Protein AF-A0A974AB78-F1 (afdb_monomer_lite)

Structure (mmCIF, N/CA/C/O backbone):
data_AF-A0A974AB78-F1
#
_entry.id   AF-A0A974AB78-F1
#
loop_
_atom_site.group_PDB
_atom_site.id
_atom_site.type_symbol
_atom_site.label_atom_id
_atom_site.label_alt_id
_atom_site.label_comp_id
_atom_site.label_asym_id
_atom_site.label_entity_id
_atom_site.label_seq_id
_atom_site.pdbx_PDB_ins_code
_atom_site.Cartn_x
_atom_site.Cartn_y
_atom_site.Cartn_z
_atom_site.occupancy
_atom_site.B_iso_or_equiv
_atom_site.auth_seq_id
_atom_site.auth_comp_id
_atom_site.auth_asym_id
_atom_site.auth_atom_id
_atom_site.pdbx_PDB_model_num
ATOM 1 N N . MET A 1 1 ? 58.016 -3.115 -44.205 1.00 43.88 1 MET A N 1
ATOM 2 C CA . MET A 1 1 ? 57.189 -1.886 -44.208 1.00 43.88 1 MET A CA 1
ATOM 3 C C . MET A 1 1 ? 56.215 -1.928 -45.368 1.00 43.88 1 MET A C 1
ATOM 5 O O . MET A 1 1 ? 56.676 -1.992 -46.500 1.00 43.88 1 MET A O 1
ATOM 9 N N . LYS A 1 2 ? 54.913 -1.890 -45.059 1.00 34.88 2 LYS A N 1
ATOM 10 C CA . LYS A 1 2 ? 53.813 -1.195 -45.766 1.00 34.88 2 LYS A CA 1
ATOM 11 C C . LYS A 1 2 ? 52.501 -1.907 -45.426 1.00 34.88 2 LYS A C 1
ATOM 13 O O . LYS A 1 2 ? 52.046 -2.805 -46.124 1.00 34.88 2 LYS A O 1
ATOM 18 N N . ILE A 1 3 ? 51.963 -1.498 -44.279 1.00 48.38 3 ILE A N 1
ATOM 19 C CA . ILE A 1 3 ? 50.625 -1.806 -43.778 1.00 48.38 3 ILE A CA 1
ATOM 20 C C . ILE A 1 3 ? 49.627 -1.221 -44.784 1.00 48.38 3 ILE A C 1
ATOM 22 O O . ILE A 1 3 ? 49.627 -0.011 -45.011 1.00 48.38 3 ILE A O 1
ATOM 26 N N . LYS A 1 4 ? 48.816 -2.069 -45.424 1.00 42.75 4 LYS A N 1
ATOM 27 C CA . LYS A 1 4 ? 47.656 -1.618 -46.200 1.00 42.75 4 LYS A CA 1
ATOM 28 C C . LYS A 1 4 ? 46.505 -1.429 -45.219 1.00 42.75 4 LYS A C 1
ATOM 30 O O . LYS A 1 4 ? 46.136 -2.358 -44.508 1.00 42.75 4 LYS A O 1
ATOM 35 N N . ALA A 1 5 ? 46.056 -0.183 -45.140 1.00 47.97 5 ALA A N 1
ATOM 36 C CA . ALA A 1 5 ? 45.107 0.321 -44.169 1.00 47.97 5 ALA A CA 1
ATOM 37 C C . ALA A 1 5 ? 43.806 -0.491 -44.145 1.00 47.97 5 ALA A C 1
ATOM 39 O O . ALA A 1 5 ? 43.246 -0.857 -45.177 1.00 47.97 5 ALA A O 1
ATOM 40 N N . ILE A 1 6 ? 43.373 -0.744 -42.916 1.00 53.28 6 ILE A N 1
ATOM 41 C CA . ILE A 1 6 ? 42.135 -1.394 -42.514 1.00 53.28 6 ILE A CA 1
ATOM 42 C C . ILE A 1 6 ? 40.941 -0.621 -43.091 1.00 53.28 6 ILE A C 1
ATOM 44 O O . ILE A 1 6 ? 40.733 0.553 -42.792 1.00 53.28 6 ILE A O 1
ATOM 48 N N . LEU A 1 7 ? 40.158 -1.314 -43.917 1.00 52.09 7 LEU A N 1
ATOM 49 C CA . LEU A 1 7 ? 38.750 -1.016 -44.152 1.00 52.09 7 LEU A CA 1
ATOM 50 C C . LEU A 1 7 ? 38.000 -1.225 -42.831 1.00 52.09 7 LEU A C 1
ATOM 52 O O . LEU A 1 7 ? 38.082 -2.305 -42.262 1.00 52.09 7 LEU A O 1
ATOM 56 N N . VAL A 1 8 ? 37.304 -0.206 -42.339 1.00 54.50 8 VAL A N 1
ATOM 57 C CA . VAL A 1 8 ? 35.833 -0.145 -42.274 1.00 54.50 8 VAL A CA 1
ATOM 58 C C . VAL A 1 8 ? 35.491 1.225 -41.693 1.00 54.50 8 VAL A C 1
ATOM 60 O O . VAL A 1 8 ? 35.788 1.553 -40.547 1.00 54.50 8 VAL A O 1
ATOM 63 N N . ALA A 1 9 ? 34.897 2.040 -42.554 1.00 53.25 9 ALA A N 1
ATOM 64 C CA . ALA A 1 9 ? 34.279 3.297 -42.210 1.00 53.25 9 ALA A CA 1
ATOM 65 C C . ALA A 1 9 ? 33.002 3.054 -41.393 1.00 53.25 9 ALA A C 1
ATOM 67 O O . ALA A 1 9 ? 32.231 2.151 -41.696 1.00 53.25 9 ALA A O 1
ATOM 68 N N . GLY A 1 10 ? 32.787 3.920 -40.403 1.00 54.31 10 GLY A N 1
ATOM 69 C CA . GLY A 1 10 ? 31.484 4.493 -40.077 1.00 54.31 10 GLY A CA 1
ATOM 70 C C . GLY A 1 10 ? 30.306 3.538 -39.910 1.00 54.31 10 GLY A C 1
ATOM 71 O O . GLY A 1 10 ? 29.493 3.379 -40.811 1.00 54.31 10 GLY A O 1
ATOM 72 N N . ALA A 1 11 ? 30.110 3.076 -38.682 1.00 53.69 11 ALA A N 1
ATOM 73 C CA . ALA A 1 11 ? 28.771 2.959 -38.127 1.00 53.69 11 ALA A CA 1
ATOM 74 C C . ALA A 1 11 ? 28.836 3.402 -36.662 1.00 53.69 11 ALA A C 1
ATOM 76 O O . ALA A 1 11 ? 28.973 2.587 -35.753 1.00 53.69 11 ALA A O 1
ATOM 77 N N . MET A 1 12 ? 28.759 4.719 -36.425 1.00 54.50 12 MET A N 1
ATOM 78 C CA . MET A 1 12 ? 28.177 5.189 -35.169 1.00 54.50 12 MET A CA 1
ATOM 79 C C . MET A 1 12 ? 26.733 4.703 -35.201 1.00 54.50 12 MET A C 1
ATOM 81 O O . MET A 1 12 ? 25.877 5.316 -35.835 1.00 54.50 12 MET A O 1
ATOM 85 N N . ALA A 1 13 ? 26.492 3.541 -34.602 1.00 59.66 13 ALA A N 1
ATOM 86 C CA . ALA A 1 13 ? 25.153 3.081 -34.317 1.00 59.66 13 ALA A CA 1
ATOM 87 C C . ALA A 1 13 ? 24.539 4.123 -33.381 1.00 59.66 13 ALA A C 1
ATOM 89 O O . ALA A 1 13 ? 24.819 4.144 -32.183 1.00 59.66 13 ALA A O 1
ATOM 90 N N . ILE A 1 14 ? 23.736 5.024 -33.944 1.00 64.38 14 ILE A N 1
ATOM 91 C CA . ILE A 1 14 ? 22.792 5.836 -33.186 1.00 64.38 14 ILE A CA 1
ATOM 92 C C . ILE A 1 14 ? 21.714 4.852 -32.730 1.00 64.38 14 ILE A C 1
ATOM 94 O O . ILE A 1 14 ? 20.643 4.748 -33.321 1.00 64.38 14 ILE A O 1
ATOM 98 N N . ALA A 1 15 ? 22.048 4.032 -31.735 1.00 65.12 15 ALA A N 1
ATOM 99 C CA . ALA A 1 15 ? 21.042 3.297 -31.005 1.00 65.12 15 ALA A CA 1
ATOM 100 C C . ALA A 1 15 ? 20.167 4.362 -30.334 1.00 65.12 15 ALA A C 1
ATOM 102 O O . ALA A 1 15 ? 20.719 5.249 -29.671 1.00 65.12 15 ALA A O 1
ATOM 103 N N . PRO A 1 16 ? 18.835 4.339 -30.505 1.00 62.91 16 PRO A N 1
ATOM 104 C CA . PRO A 1 16 ? 17.993 5.143 -29.647 1.00 62.91 16 PRO A CA 1
ATOM 105 C C . PRO A 1 16 ? 18.307 4.679 -28.227 1.00 62.91 16 PRO A C 1
ATOM 107 O O . PRO A 1 16 ? 18.073 3.522 -27.878 1.00 62.91 16 PRO A O 1
ATOM 110 N N . VAL A 1 17 ? 18.900 5.563 -27.424 1.00 63.84 17 VAL A N 1
ATOM 111 C CA . VAL A 1 17 ? 18.933 5.388 -25.977 1.00 63.84 17 VAL A CA 1
ATOM 112 C C . VAL A 1 17 ? 17.474 5.512 -25.563 1.00 63.84 17 VAL A C 1
ATOM 114 O O . VAL A 1 17 ? 16.975 6.607 -25.316 1.00 63.84 17 VAL A O 1
ATOM 117 N N . GLY A 1 18 ? 16.747 4.396 -25.639 1.00 64.12 18 GLY A N 1
ATOM 118 C CA . GLY A 1 18 ? 15.405 4.300 -25.103 1.00 64.12 18 GLY A CA 1
ATOM 119 C C . GLY A 1 18 ? 15.503 4.744 -23.656 1.00 64.12 18 GLY A C 1
ATOM 120 O O . GLY A 1 18 ? 16.347 4.234 -22.917 1.00 64.12 18 GLY A O 1
ATOM 121 N N . ALA A 1 19 ? 14.716 5.752 -23.285 1.00 64.75 19 ALA A N 1
ATOM 122 C CA . ALA A 1 19 ? 14.606 6.153 -21.898 1.00 64.75 19 ALA A CA 1
ATOM 123 C C . ALA A 1 19 ? 14.257 4.894 -21.099 1.00 64.75 19 ALA A C 1
ATOM 125 O O . ALA A 1 19 ? 13.190 4.311 -21.297 1.00 64.75 19 ALA A O 1
ATOM 126 N N . MET A 1 20 ? 15.186 4.437 -20.262 1.00 61.84 20 MET A N 1
ATOM 127 C CA . MET A 1 20 ? 14.890 3.390 -19.298 1.00 61.84 20 MET A CA 1
ATOM 128 C C . MET A 1 20 ? 13.835 3.994 -18.380 1.00 61.84 20 MET A C 1
ATOM 130 O O . MET A 1 20 ? 14.107 4.990 -17.705 1.00 61.84 20 MET A O 1
ATOM 134 N N . ALA A 1 21 ? 12.608 3.478 -18.445 1.00 66.50 21 ALA A N 1
ATOM 135 C CA . ALA A 1 21 ? 11.573 3.869 -17.506 1.00 66.50 21 ALA A CA 1
ATOM 136 C C . ALA A 1 21 ? 12.128 3.598 -16.104 1.00 66.50 21 ALA A C 1
ATOM 138 O O . ALA A 1 21 ? 12.562 2.482 -15.827 1.00 66.50 21 ALA A O 1
ATOM 139 N N . ALA A 1 22 ? 12.205 4.635 -15.269 1.00 71.88 22 ALA A N 1
ATOM 140 C CA . ALA A 1 22 ? 12.602 4.461 -13.881 1.00 71.88 22 ALA A CA 1
ATOM 141 C C . ALA A 1 22 ? 11.636 3.474 -13.214 1.00 71.88 22 ALA A C 1
ATOM 143 O O . ALA A 1 22 ? 10.432 3.538 -13.485 1.00 71.88 22 ALA A O 1
ATOM 144 N N . ASP A 1 23 ? 12.157 2.594 -12.357 1.00 83.31 23 ASP A N 1
ATOM 145 C CA . ASP A 1 23 ? 11.326 1.692 -11.560 1.00 83.31 23 ASP A CA 1
ATOM 146 C C . ASP A 1 23 ? 10.272 2.522 -10.811 1.00 83.31 23 ASP A C 1
ATOM 148 O O . ASP A 1 23 ? 10.597 3.416 -10.024 1.00 83.31 23 ASP A O 1
ATOM 152 N N . LEU A 1 24 ? 8.996 2.280 -11.122 1.00 91.88 24 LEU A N 1
ATOM 153 C CA . LEU A 1 24 ? 7.879 3.022 -10.549 1.00 91.88 24 LEU A CA 1
ATOM 154 C C . LEU A 1 24 ? 7.404 2.307 -9.287 1.00 91.88 24 LEU A C 1
ATOM 156 O O . LEU A 1 24 ? 6.885 1.193 -9.362 1.00 91.88 24 LEU A O 1
ATOM 160 N N . THR A 1 25 ? 7.531 2.976 -8.143 1.00 95.44 25 THR A N 1
ATOM 161 C CA . THR A 1 25 ? 6.995 2.507 -6.860 1.00 95.44 25 THR A CA 1
ATOM 162 C C . THR A 1 25 ? 5.727 3.277 -6.502 1.00 95.44 25 THR A C 1
ATOM 164 O O . THR A 1 25 ? 5.705 4.507 -6.557 1.00 95.44 25 THR A O 1
ATOM 167 N N . ILE A 1 26 ? 4.673 2.564 -6.099 1.00 95.38 26 ILE A N 1
ATOM 168 C CA . ILE A 1 26 ? 3.405 3.145 -5.635 1.00 95.38 26 ILE A CA 1
ATOM 169 C C . ILE A 1 26 ? 3.091 2.623 -4.233 1.00 95.38 26 ILE A C 1
ATOM 171 O O . ILE A 1 26 ? 3.145 1.421 -3.994 1.00 95.38 26 ILE A O 1
ATOM 175 N N . GLY A 1 27 ? 2.728 3.521 -3.316 1.00 95.31 27 GLY A N 1
ATOM 176 C CA . GLY A 1 27 ? 2.172 3.169 -2.007 1.00 95.31 27 GLY A CA 1
ATOM 177 C C . GLY A 1 27 ? 0.645 3.137 -2.037 1.00 95.31 27 GLY A C 1
ATOM 178 O O . GLY A 1 27 ? 0.021 4.048 -2.580 1.00 95.31 27 GLY A O 1
ATOM 179 N N . PHE A 1 28 ? 0.039 2.106 -1.449 1.00 95.25 28 PHE A N 1
ATOM 180 C CA . PHE A 1 28 ? -1.412 1.962 -1.345 1.00 95.25 28 PHE A CA 1
ATOM 181 C C . PHE A 1 28 ? -1.820 1.492 0.054 1.00 95.25 28 PHE A C 1
ATOM 183 O O . PHE A 1 28 ? -1.553 0.354 0.445 1.00 95.25 28 PHE A O 1
ATOM 190 N N . SER A 1 29 ? -2.486 2.380 0.795 1.00 95.06 29 SER A N 1
ATOM 191 C CA . SER A 1 29 ? -2.954 2.147 2.164 1.00 95.06 29 SER A CA 1
ATOM 192 C C . SER A 1 29 ? -4.468 1.947 2.185 1.00 95.06 29 SER A C 1
ATOM 194 O O . SER A 1 29 ? -5.245 2.906 2.129 1.00 95.06 29 SER A O 1
ATOM 196 N N . GLN A 1 30 ? -4.896 0.688 2.242 1.00 93.62 30 GLN A N 1
ATOM 197 C CA . GLN A 1 30 ? -6.306 0.321 2.228 1.00 93.62 30 GLN A CA 1
ATOM 198 C C . GLN A 1 30 ? -6.911 0.409 3.633 1.00 93.62 30 GLN A C 1
ATOM 200 O O . GLN A 1 30 ? -6.415 -0.220 4.561 1.00 93.62 30 GLN A O 1
ATOM 205 N N . ILE A 1 31 ? -8.039 1.110 3.787 1.00 91.81 31 ILE A N 1
ATOM 206 C CA . ILE A 1 31 ? -8.905 1.026 4.977 1.00 91.81 31 ILE A CA 1
ATOM 207 C C . ILE A 1 31 ? -10.312 0.624 4.558 1.00 91.81 31 ILE A C 1
ATOM 209 O O . ILE A 1 31 ? -10.807 1.062 3.516 1.00 91.81 31 ILE A O 1
ATOM 213 N N . GLY A 1 32 ? -10.995 -0.171 5.375 1.00 83.75 32 GLY A N 1
ATOM 214 C CA . GLY A 1 32 ? -12.296 -0.683 4.973 1.00 83.75 32 GLY A CA 1
ATOM 215 C C . GLY A 1 32 ? -12.138 -1.937 4.120 1.00 83.75 32 GLY A C 1
ATOM 216 O O . GLY A 1 32 ? -11.665 -1.850 2.989 1.00 83.75 32 GLY A O 1
ATOM 217 N N . SER A 1 33 ? -12.577 -3.086 4.614 1.00 77.88 33 SER A N 1
ATOM 218 C CA . SER A 1 33 ? -12.639 -4.352 3.862 1.00 77.88 33 SER A CA 1
ATOM 219 C C . SER A 1 33 ? -14.020 -5.010 3.938 1.00 77.88 33 SER A C 1
ATOM 221 O O . SER A 1 33 ? -14.229 -6.100 3.418 1.00 77.88 33 SER A O 1
ATOM 223 N N . GLU A 1 34 ? -15.000 -4.315 4.518 1.00 84.19 34 GLU A N 1
ATOM 224 C CA . GLU A 1 34 ? -16.374 -4.797 4.671 1.00 84.19 34 GLU A CA 1
ATOM 225 C C . GLU A 1 34 ? -17.185 -4.683 3.375 1.00 84.19 34 GLU A C 1
ATOM 227 O O . GLU A 1 34 ? -18.215 -5.334 3.222 1.00 84.19 34 GLU A O 1
ATOM 232 N N . SER A 1 35 ? -16.741 -3.839 2.438 1.00 86.56 35 SER A N 1
ATOM 233 C CA . SER A 1 35 ? -17.406 -3.641 1.151 1.00 86.56 35 SER A CA 1
ATOM 234 C C . SER A 1 35 ? -16.804 -4.547 0.083 1.00 86.56 35 SER A C 1
ATOM 236 O O . SER A 1 35 ? -15.602 -4.486 -0.184 1.00 86.56 35 SER A O 1
ATOM 238 N N . GLY A 1 36 ? -17.658 -5.306 -0.610 1.00 92.31 36 GLY A N 1
ATOM 239 C CA . GLY A 1 36 ? -17.251 -6.105 -1.769 1.00 92.31 36 GLY A CA 1
ATOM 240 C C . GLY A 1 36 ? -16.604 -5.269 -2.880 1.00 92.31 36 GLY A C 1
ATOM 241 O O . GLY A 1 36 ? -15.701 -5.751 -3.557 1.00 92.31 36 GLY A O 1
ATOM 242 N N . TRP A 1 37 ? -16.988 -3.992 -3.016 1.00 91.56 37 TRP A N 1
ATOM 243 C CA . TRP A 1 37 ? -16.337 -3.074 -3.954 1.00 91.56 37 TRP A CA 1
ATOM 244 C C . TRP A 1 37 ?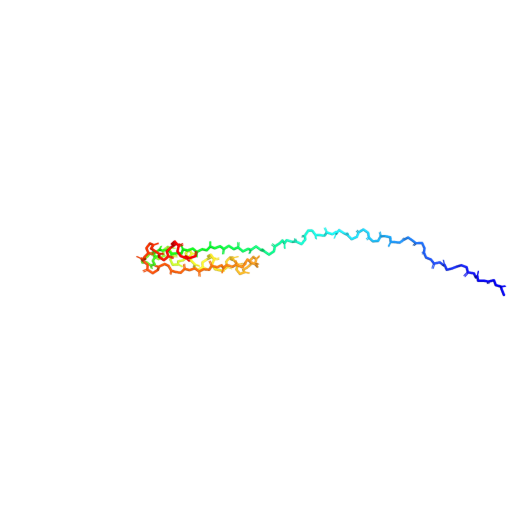 -14.880 -2.791 -3.565 1.00 91.56 37 TRP A C 1
ATOM 246 O O . TRP A 1 37 ? -14.011 -2.833 -4.428 1.00 91.56 37 TRP A O 1
ATOM 256 N N . ARG A 1 38 ? 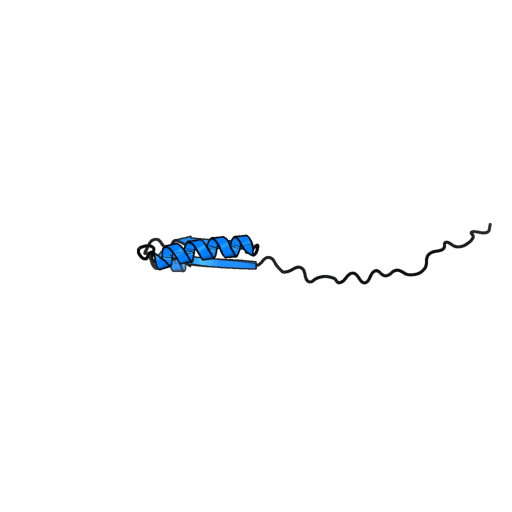-14.588 -2.577 -2.273 1.00 92.12 38 ARG A N 1
ATOM 257 C CA . ARG A 1 38 ? -13.208 -2.353 -1.802 1.00 92.12 38 ARG A CA 1
ATOM 258 C C . ARG A 1 38 ? -12.343 -3.599 -1.945 1.00 92.12 38 ARG A C 1
ATOM 260 O O . ARG A 1 38 ? -11.192 -3.493 -2.350 1.00 92.12 38 ARG A O 1
ATOM 267 N N . ALA A 1 39 ? -12.906 -4.775 -1.670 1.00 90.94 39 ALA A N 1
ATOM 268 C CA . ALA A 1 39 ? -12.202 -6.036 -1.886 1.00 90.94 39 ALA A CA 1
ATOM 269 C C . ALA A 1 39 ? -11.824 -6.221 -3.366 1.00 90.94 39 ALA A C 1
ATOM 271 O O . ALA A 1 39 ? -10.673 -6.522 -3.675 1.00 90.94 39 ALA A O 1
ATOM 272 N N . ALA A 1 40 ? -12.772 -5.974 -4.278 1.00 94.75 40 ALA A N 1
ATOM 273 C CA . ALA A 1 40 ? -12.529 -6.055 -5.715 1.00 94.75 40 ALA A CA 1
ATOM 274 C C . ALA A 1 40 ? -11.507 -5.012 -6.199 1.00 94.75 40 ALA A C 1
ATOM 276 O O . ALA A 1 40 ? -1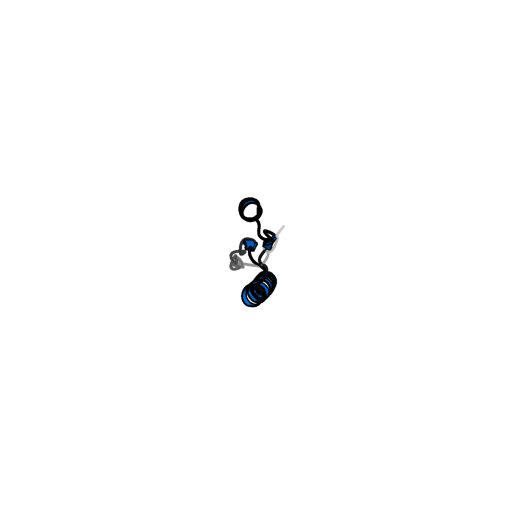0.619 -5.352 -6.978 1.00 94.75 40 ALA A O 1
ATOM 277 N N . GLU A 1 41 ? -11.597 -3.768 -5.721 1.00 95.44 41 GLU A N 1
ATOM 278 C CA . GLU A 1 41 ? -10.646 -2.703 -6.061 1.00 95.44 41 GLU A CA 1
ATOM 279 C C . GLU A 1 41 ? -9.224 -3.070 -5.615 1.00 95.44 41 GLU A C 1
ATOM 281 O O . GLU A 1 41 ? -8.312 -3.047 -6.437 1.00 95.44 41 GLU A O 1
ATOM 286 N N . THR A 1 42 ? -9.046 -3.551 -4.381 1.00 95.44 42 THR A N 1
ATOM 287 C CA . THR A 1 42 ? -7.738 -3.998 -3.883 1.00 95.44 42 THR A CA 1
ATOM 288 C C . THR A 1 42 ? -7.160 -5.130 -4.734 1.00 95.44 42 THR A C 1
ATOM 290 O O . THR A 1 42 ? -5.957 -5.154 -5.010 1.00 95.44 42 THR A O 1
ATOM 293 N N . THR A 1 43 ? -7.997 -6.079 -5.162 1.00 96.00 43 THR A N 1
ATOM 294 C CA . THR A 1 43 ? -7.571 -7.162 -6.055 1.00 96.00 43 THR A CA 1
ATOM 295 C C . THR A 1 43 ? -7.115 -6.624 -7.410 1.00 96.00 43 THR A C 1
ATOM 297 O O . THR A 1 43 ? -6.023 -6.977 -7.855 1.00 96.00 43 THR A O 1
ATOM 300 N N . VAL A 1 44 ? -7.907 -5.757 -8.048 1.00 97.69 44 VAL A N 1
ATOM 301 C CA . VAL A 1 44 ? -7.570 -5.187 -9.363 1.00 97.69 44 VAL A CA 1
ATOM 302 C C . VAL A 1 44 ? -6.322 -4.308 -9.283 1.00 97.69 44 VAL A C 1
ATOM 304 O O . VAL A 1 44 ? -5.469 -4.393 -10.161 1.00 97.69 44 VAL A O 1
ATOM 307 N N . THR A 1 45 ? -6.152 -3.529 -8.215 1.00 97.12 45 THR A N 1
ATOM 308 C CA . THR A 1 45 ? -4.969 -2.683 -8.002 1.00 97.12 45 THR A CA 1
ATOM 309 C C . THR A 1 45 ? -3.685 -3.511 -7.919 1.00 97.12 45 THR A C 1
ATOM 311 O O . THR A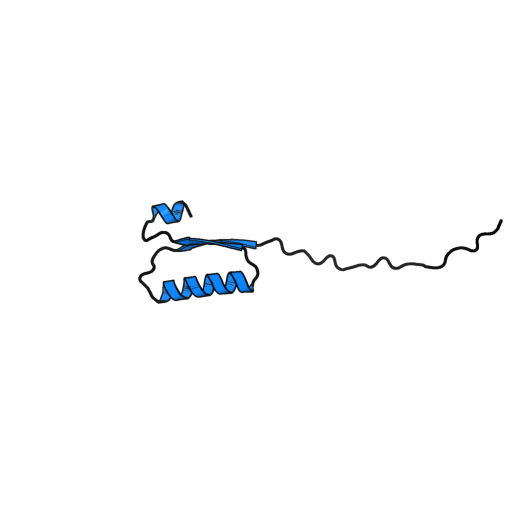 1 45 ? -2.696 -3.180 -8.575 1.00 97.12 45 THR A O 1
ATOM 314 N N . LYS A 1 46 ? -3.702 -4.639 -7.195 1.00 96.94 46 LYS A N 1
ATOM 315 C CA . LYS A 1 46 ? -2.559 -5.571 -7.141 1.00 96.94 46 LYS A CA 1
ATOM 316 C C . LYS A 1 46 ? -2.253 -6.184 -8.511 1.00 96.94 46 LYS A C 1
ATOM 318 O O . LYS A 1 46 ? -1.097 -6.196 -8.924 1.00 96.94 46 LYS A O 1
ATOM 323 N N . GLN A 1 47 ? -3.284 -6.640 -9.224 1.00 98.38 47 GLN A N 1
ATOM 324 C CA . GLN A 1 47 ? -3.140 -7.245 -10.554 1.00 98.38 47 GLN A CA 1
ATOM 325 C C . GLN A 1 47 ? -2.594 -6.256 -11.592 1.00 98.38 47 GLN A C 1
ATOM 327 O O . GLN A 1 47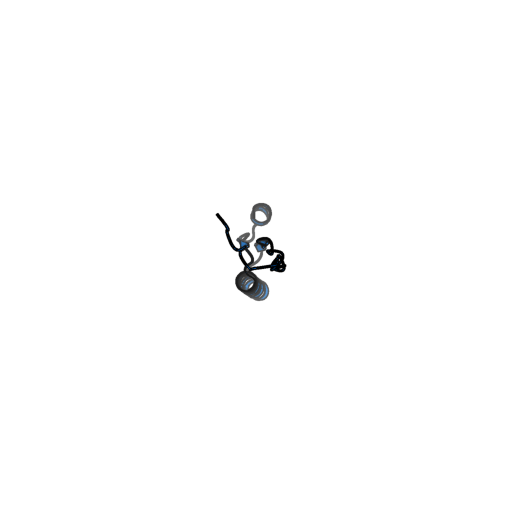 ? -1.729 -6.605 -12.393 1.00 98.38 47 GLN A O 1
ATOM 332 N N . GLU A 1 48 ? -3.080 -5.015 -11.592 1.00 97.75 48 GLU A N 1
ATOM 333 C CA . GLU A 1 48 ? -2.632 -3.997 -12.542 1.00 97.75 48 GLU A CA 1
ATOM 334 C C . GLU A 1 48 ? -1.214 -3.510 -12.241 1.00 97.75 48 GLU A C 1
ATOM 336 O O . GLU A 1 48 ? -0.463 -3.251 -13.181 1.00 97.75 48 GLU A O 1
ATOM 341 N N . ALA A 1 49 ? -0.820 -3.429 -10.967 1.00 96.94 49 ALA A N 1
ATOM 342 C CA . ALA A 1 49 ? 0.561 -3.128 -10.610 1.00 96.94 49 ALA A CA 1
ATOM 343 C C . ALA A 1 49 ? 1.520 -4.208 -11.134 1.00 96.94 49 ALA A C 1
ATOM 345 O O . ALA A 1 49 ? 2.481 -3.880 -11.828 1.00 96.94 49 ALA A O 1
ATOM 346 N N . GLU A 1 50 ? 1.209 -5.486 -10.899 1.00 96.12 50 GLU A N 1
ATOM 347 C CA . GLU A 1 50 ? 1.996 -6.616 -11.406 1.00 96.12 50 GLU A CA 1
ATOM 348 C C . GLU A 1 50 ? 2.094 -6.595 -12.937 1.00 96.12 50 GLU A C 1
ATOM 350 O O . GLU A 1 50 ? 3.189 -6.615 -13.500 1.00 96.12 50 GLU A O 1
ATOM 355 N N . LYS A 1 51 ? 0.956 -6.456 -13.626 1.00 97.12 51 LYS A N 1
ATOM 356 C CA . LYS A 1 51 ? 0.883 -6.406 -15.094 1.00 97.12 51 LYS A CA 1
ATOM 357 C C . LYS A 1 51 ? 1.722 -5.281 -15.703 1.00 97.12 51 LYS A C 1
ATOM 359 O O . LYS A 1 51 ? 2.193 -5.407 -16.832 1.00 97.12 51 LYS A O 1
ATOM 364 N N . ARG A 1 52 ? 1.870 -4.166 -14.986 1.00 95.25 52 ARG A N 1
ATOM 365 C CA . ARG A 1 52 ? 2.613 -2.979 -15.429 1.00 95.25 52 ARG A CA 1
ATOM 366 C C . ARG A 1 52 ? 4.059 -2.959 -14.932 1.00 95.25 52 ARG A C 1
ATOM 368 O O . ARG A 1 52 ? 4.773 -2.021 -15.270 1.00 95.25 52 ARG A O 1
ATOM 375 N N . GLY A 1 53 ? 4.482 -3.954 -14.149 1.00 94.00 53 GLY A N 1
ATOM 376 C CA . GLY A 1 53 ? 5.813 -3.990 -13.541 1.00 94.00 53 GLY A CA 1
ATOM 377 C C . GLY A 1 53 ? 6.039 -2.888 -12.500 1.00 94.00 53 GLY A C 1
ATOM 378 O O . GLY A 1 53 ? 7.151 -2.390 -12.376 1.00 94.00 53 GLY A O 1
ATOM 379 N N . ILE A 1 54 ? 4.988 -2.471 -11.790 1.00 95.25 54 ILE A N 1
ATOM 380 C CA . ILE A 1 54 ? 5.043 -1.445 -10.739 1.00 95.25 54 ILE A CA 1
ATOM 381 C C . ILE A 1 54 ? 5.349 -2.115 -9.394 1.00 95.25 54 ILE A C 1
ATOM 383 O O . ILE A 1 54 ? 4.675 -3.071 -9.008 1.00 95.25 54 ILE A O 1
ATOM 387 N N . ASP A 1 55 ? 6.307 -1.572 -8.641 1.00 96.00 55 ASP A N 1
ATOM 388 C CA . ASP A 1 55 ? 6.553 -1.968 -7.250 1.00 96.00 55 ASP A CA 1
ATOM 389 C C . ASP A 1 55 ? 5.455 -1.389 -6.347 1.00 96.00 55 ASP A C 1
ATOM 391 O O . ASP A 1 55 ? 5.475 -0.218 -5.963 1.00 96.00 55 ASP A O 1
ATOM 395 N N . LEU A 1 56 ? 4.452 -2.206 -6.032 1.00 97.12 56 LEU A N 1
ATOM 396 C CA . LEU A 1 56 ? 3.344 -1.812 -5.168 1.00 97.12 56 LEU A CA 1
ATOM 397 C C . LEU A 1 56 ? 3.663 -2.103 -3.696 1.00 97.12 56 LEU A C 1
ATOM 399 O O . LEU A 1 56 ? 3.683 -3.256 -3.260 1.00 97.12 56 LEU A O 1
ATOM 403 N N . LYS A 1 57 ? 3.812 -1.047 -2.894 1.00 96.56 57 LYS A N 1
ATOM 404 C CA . LYS A 1 57 ? 3.825 -1.116 -1.428 1.00 96.56 57 LYS A CA 1
ATOM 405 C C . LYS A 1 57 ? 2.389 -1.080 -0.916 1.00 96.56 57 LYS A C 1
ATOM 407 O O . LYS A 1 57 ? 1.785 -0.018 -0.797 1.00 96.56 57 LYS A O 1
ATOM 412 N N . PHE A 1 58 ? 1.830 -2.254 -0.650 1.00 95.81 58 PHE A N 1
ATOM 413 C CA . PHE A 1 58 ? 0.468 -2.393 -0.143 1.00 95.81 58 PHE A CA 1
ATOM 414 C C . PHE A 1 58 ? 0.450 -2.536 1.384 1.00 95.81 58 PHE A C 1
ATOM 416 O O . PHE A 1 58 ? 1.156 -3.387 1.927 1.00 95.81 58 PHE A O 1
ATOM 423 N N . ALA A 1 59 ? -0.427 -1.790 2.054 1.00 95.62 59 ALA A N 1
ATOM 424 C CA . ALA A 1 59 ? -0.714 -1.933 3.477 1.00 95.62 59 ALA A CA 1
ATOM 425 C C . ALA A 1 59 ? -2.225 -2.028 3.727 1.00 95.62 59 ALA A C 1
ATOM 427 O O . ALA A 1 59 ? -3.012 -1.273 3.157 1.00 95.62 59 ALA A O 1
ATOM 428 N N . ASP A 1 60 ? -2.625 -2.941 4.612 1.00 93.69 60 ASP A N 1
ATOM 429 C CA . ASP A 1 60 ? -3.980 -2.991 5.165 1.00 93.69 60 ASP A CA 1
ATOM 430 C C . ASP A 1 60 ? -3.989 -2.261 6.511 1.00 93.69 60 ASP A C 1
ATOM 432 O O . ASP A 1 60 ? -3.266 -2.627 7.441 1.00 93.69 60 ASP A O 1
ATOM 436 N N . ALA A 1 61 ? -4.814 -1.224 6.618 1.00 93.62 61 ALA A N 1
ATOM 437 C CA . ALA A 1 61 ? -4.93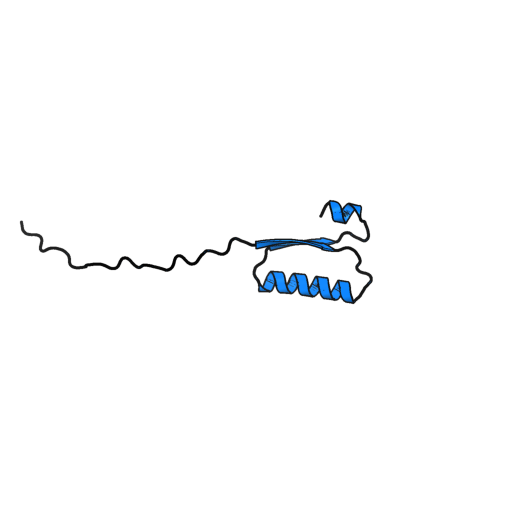5 -0.405 7.810 1.00 93.62 61 ALA A CA 1
ATOM 438 C C . ALA A 1 61 ? -5.767 -1.068 8.923 1.00 93.62 61 ALA A C 1
ATOM 440 O O . ALA A 1 61 ? -5.821 -0.554 10.038 1.00 93.62 61 ALA A O 1
ATOM 441 N N . GLN A 1 62 ? -6.400 -2.217 8.677 1.00 92.12 62 GLN A N 1
ATOM 442 C CA . GLN A 1 62 ? -7.121 -3.011 9.679 1.00 92.12 62 GLN A CA 1
ATOM 443 C C . GLN A 1 62 ? -8.207 -2.218 10.424 1.00 92.12 62 GLN A C 1
ATOM 445 O O . GLN A 1 62 ? -8.344 -2.342 11.641 1.00 92.12 62 GLN A O 1
ATOM 450 N N . GLN A 1 63 ? -8.956 -1.373 9.705 1.00 91.44 63 GLN A N 1
ATOM 451 C CA . GLN A 1 63 ? -9.976 -0.475 10.282 1.00 91.44 63 GLN A CA 1
ATOM 452 C C . GLN A 1 63 ? -9.433 0.552 11.287 1.00 91.44 63 GLN A C 1
ATOM 454 O O . GLN A 1 63 ? -10.189 1.091 12.092 1.00 91.44 63 GLN A O 1
ATOM 459 N N . LYS A 1 64 ? -8.126 0.833 11.262 1.00 93.06 64 LYS A N 1
ATOM 460 C CA . LYS A 1 64 ? -7.479 1.782 12.171 1.00 93.06 64 LYS A CA 1
ATOM 461 C C . LYS A 1 64 ? -6.849 2.917 11.388 1.00 93.06 64 LYS A C 1
ATOM 463 O O . LYS A 1 64 ? -5.969 2.700 10.556 1.00 93.06 64 LYS A O 1
ATOM 468 N N . GLN A 1 65 ? -7.270 4.142 11.679 1.00 91.19 65 GLN A N 1
ATOM 469 C CA . GLN A 1 65 ? -6.738 5.332 11.018 1.00 91.19 65 GLN A CA 1
ATOM 470 C C . GLN A 1 65 ? -5.236 5.502 11.288 1.00 91.19 65 GLN A C 1
ATOM 472 O O . GLN A 1 65 ? -4.482 5.914 10.410 1.00 91.19 65 GLN A O 1
ATOM 477 N N . GLU A 1 66 ? -4.765 5.108 12.470 1.00 94.94 66 GLU A N 1
ATOM 478 C CA . GLU A 1 66 ? -3.353 5.170 12.847 1.00 94.94 66 GLU A CA 1
ATOM 479 C C . GLU A 1 66 ? -2.485 4.291 11.945 1.00 94.94 66 GLU A C 1
ATOM 481 O O . GLU A 1 66 ? -1.337 4.631 11.666 1.00 94.94 66 GLU A O 1
ATOM 486 N N . ASN A 1 67 ? -3.029 3.168 11.473 1.00 94.06 67 ASN A N 1
ATOM 487 C CA . ASN A 1 67 ? -2.328 2.294 10.545 1.00 94.06 67 ASN A CA 1
ATOM 488 C C . ASN A 1 67 ? -2.303 2.874 9.125 1.00 94.06 67 ASN A C 1
ATOM 490 O O . ASN A 1 67 ? -1.367 2.582 8.393 1.00 94.06 67 ASN A O 1
ATOM 494 N N . GLN A 1 68 ? -3.256 3.738 8.748 1.00 89.62 68 GLN A N 1
ATOM 495 C CA . GLN A 1 68 ? -3.177 4.441 7.464 1.00 89.62 68 GLN A CA 1
ATOM 496 C C . GLN A 1 68 ? -2.015 5.428 7.413 1.00 89.62 68 GLN A C 1
ATOM 498 O O . GLN A 1 68 ? -1.374 5.556 6.379 1.00 89.62 68 GLN A O 1
ATOM 503 N N . ILE A 1 69 ? -1.751 6.112 8.528 1.00 92.69 69 ILE A N 1
ATOM 504 C CA . ILE A 1 69 ? -0.679 7.112 8.643 1.00 92.69 69 ILE A CA 1
ATOM 505 C C . ILE A 1 69 ? 0.705 6.442 8.658 1.00 92.69 69 ILE A C 1
ATOM 507 O O . ILE A 1 69 ? 1.689 7.053 8.255 1.00 92.69 69 ILE A O 1
ATOM 511 N N . LYS A 1 70 ? 0.789 5.195 9.140 1.00 90.50 70 LYS A N 1
ATOM 512 C CA . LYS A 1 70 ? 2.037 4.414 9.223 1.00 90.50 70 LYS A CA 1
ATOM 513 C C . LYS A 1 70 ? 2.410 3.673 7.936 1.00 90.50 70 LYS A C 1
ATOM 515 O O . LYS A 1 70 ? 3.536 3.187 7.859 1.00 90.50 70 LYS A O 1
ATOM 520 N N . ALA A 1 71 ? 1.444 3.495 7.039 1.00 83.69 71 ALA A N 1
ATOM 521 C CA . ALA A 1 71 ? 1.559 2.697 5.823 1.00 83.69 71 ALA A CA 1
ATOM 522 C C . ALA A 1 71 ? 2.553 3.269 4.807 1.00 83.69 71 ALA A C 1
ATOM 524 O O . ALA A 1 71 ? 2.671 4.512 4.727 1.00 83.69 71 ALA A O 1
#

pLDDT: mean 81.7, std 18.09, range [34.88, 98.38]

Sequence (71 aa):
MKIKAILVAGAMAIAPVGAMAADLTIGFSQIGSESGWRAAETTVTKQEAEKRGIDLKFADAQQKQENQIKA

Radius of gyration: 25.84 Å; chains: 1; bounding box: 75×14×59 Å

Secondary structure (DSSP, 8-state):
--PPPPP-------------PPPPEEEEEE---SSHHHHHHHHHHHHHHHHTT-EEEEEE-TT-HHHHHH-

Foldseek 3Di:
DDDDDDDDDDDPPPDPPPPPPPAAEDEDEDADDPDPVSVVVVVVVVVVCVVVNHHYHYHYQVNPPVSSVVD